Protein AF-A0A7K2NWV7-F1 (afdb_monomer)

Nearest PDB structures (foldseek):
  6o35-assembly1_A  TM=7.165E-01  e=3.908E+00  synthetic construct
  6o35-assembly1_C-2  TM=7.128E-01  e=7.213E+00  synthetic construct
  6o35-assembly1_B-2  TM=7.116E-01  e=9.472E+00  synthetic construct

pLDDT: mean 84.55, std 6.67, range [58.84, 93.69]

Secondary structure (DSSP, 8-state):
--HHHHHHHHHHHHHHHT---HHHHHHHHHHHHHHHHHHHHHHHHHT--GGGGSPB-GGG-BSS---

Solvent-accessible surface area (backbone atoms only — not comparable to full-atom values): 4001 Å² total; per-residue (Å²): 84,36,68,60,55,53,50,49,57,52,50,52,51,41,58,75,68,63,82,56,55,72,78,48,51,52,50,49,54,53,50,52,53,54,47,50,55,52,52,49,56,50,25,68,76,68,73,48,54,58,74,72,54,45,53,74,62,64,96,76,37,50,78,54,86,84,131

Foldseek 3Di:
DPVLVVLVVVLVVCVVVVVDDPVRNVVSVVVSVVVVVVVVVVCVVVVNDPVNPWDQPDPVGTPDDDD

Structure (mmCIF, N/CA/C/O backbone):
data_AF-A0A7K2NWV7-F1
#
_entry.id   AF-A0A7K2NWV7-F1
#
loop_
_atom_site.group_PDB
_atom_site.id
_atom_site.type_symbol
_atom_site.label_atom_id
_atom_site.label_alt_id
_atom_site.label_comp_id
_atom_site.label_asym_id
_atom_site.label_entity_id
_atom_si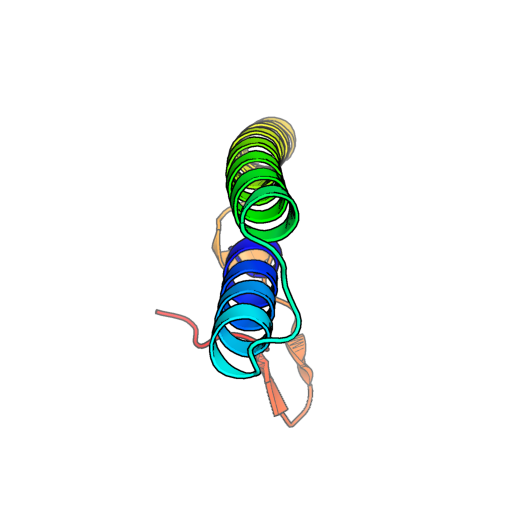te.label_seq_id
_atom_site.pdbx_PDB_ins_code
_atom_site.Cartn_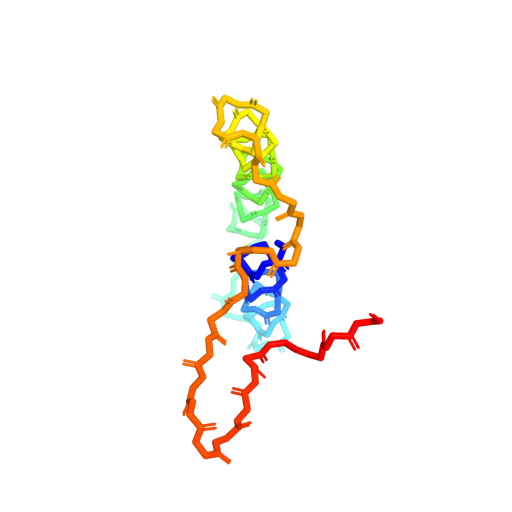x
_atom_site.Cartn_y
_atom_site.Cartn_z
_atom_site.occupancy
_atom_site.B_iso_or_equiv
_atom_site.auth_seq_id
_atom_site.auth_comp_id
_atom_site.auth_asym_id
_atom_site.auth_atom_id
_atom_site.pdbx_PDB_model_num
ATOM 1 N N . GLU A 1 1 ? -4.793 -3.382 5.882 1.00 70.62 1 GLU A N 1
ATOM 2 C CA . GLU A 1 1 ? -4.008 -4.028 4.828 1.00 70.62 1 GLU A CA 1
ATOM 3 C C . GLU A 1 1 ? -4.769 -4.128 3.506 1.00 70.62 1 GLU A C 1
ATOM 5 O O . GLU A 1 1 ? -4.706 -5.135 2.826 1.00 70.62 1 GLU A O 1
ATOM 10 N N . LEU A 1 2 ? -5.489 -3.070 3.119 1.00 75.12 2 LEU A N 1
ATOM 11 C CA . LEU A 1 2 ? -6.179 -3.008 1.828 1.00 75.12 2 LEU A CA 1
ATOM 12 C C . LEU A 1 2 ? -5.375 -2.247 0.787 1.00 75.12 2 LEU A C 1
ATOM 14 O O . LEU A 1 2 ? -5.209 -2.705 -0.339 1.00 75.12 2 LEU A O 1
ATOM 18 N N . LEU A 1 3 ? -4.893 -1.068 1.176 1.00 74.69 3 LEU A N 1
ATOM 19 C CA . LEU A 1 3 ? -4.248 -0.157 0.247 1.00 74.69 3 LEU A CA 1
ATOM 20 C C . LEU A 1 3 ? -2.965 -0.768 -0.330 1.00 74.69 3 LEU A C 1
ATOM 22 O O . LEU A 1 3 ? -2.770 -0.703 -1.537 1.00 74.69 3 LEU A O 1
ATOM 26 N N . ARG A 1 4 ? -2.142 -1.426 0.501 1.00 79.00 4 ARG A N 1
ATOM 27 C CA . ARG A 1 4 ? -0.929 -2.117 0.038 1.00 79.00 4 ARG A CA 1
ATOM 28 C C . ARG A 1 4 ? -1.275 -3.297 -0.876 1.00 79.00 4 ARG A C 1
ATOM 30 O O . ARG A 1 4 ? -0.796 -3.298 -2.001 1.00 79.00 4 ARG A O 1
ATOM 37 N N . GLN A 1 5 ? -2.168 -4.212 -0.483 1.00 81.25 5 GLN A N 1
ATOM 38 C CA . GLN A 1 5 ? -2.587 -5.326 -1.358 1.00 81.25 5 GLN A CA 1
ATOM 39 C C . GLN A 1 5 ? -3.144 -4.864 -2.716 1.00 81.25 5 GLN A C 1
ATOM 41 O O . GLN A 1 5 ? -2.837 -5.449 -3.756 1.00 81.25 5 GLN A O 1
ATOM 46 N N . LEU A 1 6 ? -3.960 -3.806 -2.732 1.00 84.00 6 LEU A N 1
ATOM 47 C CA . LEU A 1 6 ? -4.519 -3.271 -3.974 1.00 84.00 6 LEU A CA 1
ATOM 48 C C . LEU A 1 6 ? -3.434 -2.635 -4.850 1.00 84.00 6 LEU A C 1
ATOM 50 O O . LEU A 1 6 ? -3.422 -2.856 -6.061 1.00 84.00 6 LEU A O 1
ATOM 54 N N . MET A 1 7 ? -2.512 -1.883 -4.247 1.00 84.56 7 MET A N 1
ATOM 55 C CA . MET A 1 7 ? -1.398 -1.269 -4.970 1.00 84.56 7 MET A CA 1
ATOM 56 C C . MET A 1 7 ? -0.392 -2.311 -5.474 1.00 84.56 7 MET A C 1
ATOM 58 O O . MET A 1 7 ? 0.059 -2.190 -6.608 1.00 84.56 7 MET A O 1
ATOM 62 N N . GLU A 1 8 ? -0.111 -3.373 -4.716 1.00 85.00 8 GLU A N 1
ATOM 63 C CA . GLU A 1 8 ? 0.698 -4.514 -5.173 1.00 85.00 8 GLU A CA 1
ATOM 64 C C . GLU A 1 8 ? 0.059 -5.202 -6.374 1.00 85.00 8 GLU A C 1
ATOM 66 O O . GLU A 1 8 ? 0.704 -5.408 -7.399 1.00 85.00 8 GLU A O 1
ATOM 71 N N . ARG A 1 9 ? -1.242 -5.499 -6.301 1.00 87.25 9 ARG A N 1
ATOM 72 C CA . ARG A 1 9 ? -1.959 -6.127 -7.416 1.00 87.25 9 ARG A CA 1
ATOM 73 C C . ARG A 1 9 ? -2.020 -5.224 -8.650 1.00 87.25 9 ARG A C 1
ATOM 75 O O . ARG A 1 9 ? -2.036 -5.714 -9.779 1.00 87.25 9 ARG A O 1
ATOM 82 N N . GLN A 1 10 ? -2.069 -3.908 -8.448 1.00 85.88 10 GLN A N 1
ATOM 83 C CA . GLN A 1 10 ? -1.990 -2.925 -9.523 1.00 85.88 10 GLN A CA 1
ATOM 84 C C . GLN A 1 10 ? -0.599 -2.872 -10.160 1.00 85.88 10 GLN A C 1
ATOM 86 O O . GLN A 1 10 ? -0.506 -2.783 -11.382 1.00 85.88 10 GLN A O 1
ATOM 91 N N . ALA A 1 11 ? 0.452 -2.913 -9.342 1.00 87.06 11 ALA A N 1
ATOM 92 C CA . ALA A 1 11 ? 1.839 -2.923 -9.782 1.00 87.06 11 ALA A CA 1
ATOM 93 C C . ALA A 1 11 ? 2.152 -4.179 -10.600 1.00 87.06 11 ALA A C 1
ATOM 95 O O . ALA A 1 11 ? 2.606 -4.054 -11.732 1.00 87.06 11 ALA A O 1
ATOM 96 N N . LEU A 1 12 ? 1.813 -5.362 -10.075 1.00 86.94 12 LEU A N 1
ATOM 97 C CA . LEU A 1 12 ? 2.015 -6.642 -10.761 1.00 86.94 12 LEU A CA 1
ATOM 98 C C . LEU A 1 12 ? 1.335 -6.668 -12.127 1.00 86.94 12 LEU A C 1
ATOM 100 O O . LEU A 1 12 ? 1.951 -7.042 -13.113 1.00 86.94 12 LEU A O 1
ATOM 104 N N . ARG A 1 13 ? 0.091 -6.185 -12.209 1.00 88.50 13 ARG A N 1
ATOM 105 C CA . ARG A 1 13 ? -0.623 -6.159 -13.486 1.00 88.50 13 ARG A CA 1
ATOM 106 C C . ARG A 1 13 ? 0.063 -5.281 -14.537 1.00 88.50 13 ARG A C 1
ATOM 108 O O . ARG A 1 13 ? 0.058 -5.641 -15.702 1.00 88.50 13 ARG A O 1
ATOM 115 N N . ARG A 1 14 ? 0.630 -4.141 -14.138 1.00 85.06 14 ARG A N 1
ATOM 116 C CA . ARG A 1 14 ? 1.365 -3.257 -15.057 1.00 85.06 14 ARG A CA 1
ATOM 117 C C . ARG A 1 14 ? 2.663 -3.895 -15.550 1.00 85.06 14 ARG A C 1
ATOM 119 O O . ARG A 1 14 ? 2.935 -3.910 -16.744 1.00 85.06 14 ARG A O 1
ATOM 126 N N . VAL A 1 15 ? 3.399 -4.524 -14.636 1.00 84.19 15 VAL A N 1
ATOM 127 C CA . VAL A 1 15 ? 4.576 -5.334 -14.985 1.00 84.19 15 VAL A CA 1
ATOM 128 C C . VAL A 1 15 ? 4.198 -6.430 -15.993 1.00 84.19 15 VAL A C 1
ATOM 130 O O . VAL A 1 15 ? 4.839 -6.550 -17.032 1.00 84.19 15 VAL A O 1
ATOM 133 N N . ASP A 1 16 ? 3.107 -7.163 -15.749 1.00 85.50 16 ASP A N 1
ATOM 134 C CA . ASP A 1 16 ? 2.615 -8.218 -16.650 1.00 85.50 16 ASP A CA 1
ATOM 135 C C . ASP A 1 16 ? 2.154 -7.681 -18.021 1.00 85.50 16 ASP A C 1
ATOM 137 O O . ASP A 1 16 ? 2.291 -8.362 -19.039 1.00 85.50 16 ASP A O 1
ATOM 141 N N . GLU A 1 17 ? 1.601 -6.465 -18.067 1.00 90.94 17 GLU A N 1
ATOM 142 C CA . GLU A 1 17 ? 1.205 -5.772 -19.302 1.00 90.94 17 GLU A CA 1
ATOM 143 C C . GLU A 1 17 ? 2.421 -5.244 -20.095 1.00 90.94 17 GLU A C 1
ATOM 145 O O . GLU A 1 17 ? 2.276 -4.884 -21.266 1.00 90.94 17 GLU A O 1
ATOM 150 N N . GLY A 1 18 ? 3.621 -5.242 -19.497 1.00 83.75 18 GLY A N 1
ATOM 151 C CA . GLY A 1 18 ? 4.866 -4.788 -20.120 1.00 83.75 18 GLY A CA 1
ATOM 152 C C . GLY A 1 18 ? 4.895 -3.283 -20.402 1.00 83.75 18 GLY A C 1
ATOM 153 O O . GLY A 1 18 ? 5.624 -2.837 -21.289 1.00 83.75 18 GLY A O 1
ATOM 154 N N . ASP A 1 19 ? 4.079 -2.498 -19.690 1.00 83.75 19 ASP A N 1
ATOM 155 C CA . ASP A 1 19 ? 3.920 -1.052 -19.897 1.00 83.75 19 ASP A CA 1
ATOM 156 C C . ASP A 1 19 ? 4.922 -0.200 -19.090 1.00 83.75 19 ASP A C 1
ATOM 158 O O . ASP A 1 19 ? 4.862 1.035 -19.124 1.00 83.75 19 ASP A O 1
ATOM 162 N N . LEU A 1 20 ? 5.866 -0.850 -18.399 1.00 87.44 20 LEU A N 1
ATOM 163 C CA . LEU A 1 20 ? 6.863 -0.234 -17.526 1.00 87.44 20 LEU A CA 1
ATOM 164 C C . LEU A 1 20 ? 8.294 -0.477 -18.026 1.00 87.44 20 LEU A C 1
ATOM 166 O O . LEU A 1 20 ? 8.654 -1.572 -18.445 1.00 87.44 20 LEU A O 1
ATOM 170 N N . SER A 1 21 ? 9.138 0.550 -17.937 1.00 91.44 21 SER A N 1
ATOM 171 C CA . SER A 1 21 ? 10.595 0.405 -17.999 1.00 91.44 21 SER A CA 1
ATOM 172 C C . SER A 1 21 ? 11.151 -0.118 -16.668 1.00 91.44 21 SER A C 1
ATOM 174 O O . SER A 1 21 ? 10.536 0.105 -15.626 1.00 91.44 21 SER A O 1
ATOM 176 N N . GLU A 1 22 ? 12.371 -0.668 -16.657 1.00 89.25 22 GLU A N 1
ATOM 177 C CA . GLU A 1 22 ? 13.066 -1.082 -15.416 1.00 89.25 22 GLU A CA 1
ATOM 178 C C . GLU A 1 22 ? 13.071 0.036 -14.348 1.00 89.25 22 GLU A C 1
ATOM 180 O O . GLU A 1 22 ? 12.642 -0.176 -13.215 1.00 89.25 22 GLU A O 1
ATOM 185 N N . ASP A 1 23 ? 13.406 1.276 -14.728 1.00 92.38 23 ASP A N 1
ATOM 186 C CA . ASP A 1 23 ? 13.381 2.440 -13.819 1.00 92.38 23 ASP A CA 1
ATOM 187 C C . ASP A 1 23 ? 11.984 2.778 -13.252 1.00 92.38 23 ASP A C 1
ATOM 189 O O . ASP A 1 23 ? 11.844 3.531 -12.278 1.00 92.38 23 ASP A O 1
ATOM 193 N N . GLN A 1 24 ? 10.910 2.352 -13.923 1.00 91.19 24 GLN A N 1
ATOM 194 C CA . GLN A 1 24 ? 9.537 2.523 -13.443 1.00 91.19 24 GLN A CA 1
ATOM 195 C C . GLN A 1 24 ? 9.169 1.400 -12.475 1.00 91.19 24 GLN A C 1
ATOM 197 O O . GLN A 1 24 ? 8.559 1.693 -11.445 1.00 91.19 24 GLN A O 1
ATOM 202 N N . GLU A 1 25 ? 9.575 0.163 -12.759 1.00 89.31 25 GLU A N 1
ATOM 203 C CA . GLU A 1 25 ? 9.396 -0.978 -11.858 1.00 89.31 25 GLU A CA 1
ATOM 204 C C . GLU A 1 25 ? 10.107 -0.750 -10.521 1.00 89.31 25 GLU A C 1
ATOM 206 O O . GLU A 1 25 ? 9.485 -0.862 -9.462 1.00 89.31 25 GLU A O 1
ATOM 211 N N . GLU A 1 26 ? 11.371 -0.320 -10.555 1.00 90.62 26 GLU A N 1
ATOM 212 C CA . GLU A 1 26 ? 12.160 -0.066 -9.345 1.00 90.62 26 GLU A CA 1
ATOM 213 C C . GLU A 1 26 ? 11.530 1.042 -8.481 1.00 90.62 26 GLU A C 1
ATOM 215 O O . GLU A 1 26 ? 11.376 0.901 -7.263 1.00 90.62 26 GLU A O 1
ATOM 220 N N . ARG A 1 27 ? 11.055 2.125 -9.113 1.00 92.56 27 ARG A N 1
ATOM 221 C CA . ARG A 1 27 ? 10.322 3.199 -8.419 1.00 92.56 27 ARG A CA 1
ATOM 222 C C . ARG A 1 27 ? 9.030 2.720 -7.784 1.00 92.56 27 ARG A C 1
ATOM 224 O O . ARG A 1 27 ? 8.688 3.186 -6.694 1.00 92.56 27 ARG A O 1
ATOM 231 N N . ILE A 1 28 ? 8.285 1.858 -8.469 1.00 90.56 28 ILE A N 1
ATOM 232 C CA . ILE A 1 28 ? 7.049 1.292 -7.931 1.00 90.56 28 ILE A CA 1
ATOM 233 C C . ILE A 1 28 ? 7.380 0.442 -6.705 1.00 90.56 28 ILE A C 1
ATOM 235 O O . ILE A 1 28 ? 6.754 0.643 -5.667 1.00 90.56 28 ILE A O 1
ATOM 239 N N . GLY A 1 29 ? 8.408 -0.408 -6.782 1.00 89.12 29 GLY A N 1
ATOM 240 C CA . GLY A 1 29 ? 8.895 -1.192 -5.646 1.00 89.12 29 GLY A CA 1
ATOM 241 C C . GLY A 1 29 ? 9.238 -0.318 -4.437 1.00 89.12 29 GLY A C 1
ATOM 242 O O . GLY A 1 29 ? 8.688 -0.517 -3.353 1.00 89.12 29 GLY A O 1
ATOM 243 N N . LEU A 1 30 ? 10.055 0.722 -4.633 1.00 93.69 30 LEU A N 1
ATOM 244 C CA . LEU A 1 30 ? 10.415 1.664 -3.566 1.00 93.69 30 LEU A CA 1
ATOM 245 C C . LEU A 1 30 ? 9.187 2.372 -2.975 1.00 93.69 30 LEU A C 1
ATOM 247 O O . LEU A 1 30 ? 9.080 2.548 -1.761 1.00 93.69 30 LEU A O 1
ATOM 251 N N . THR A 1 31 ? 8.244 2.774 -3.825 1.00 90.81 31 THR A N 1
ATOM 252 C CA . THR A 1 31 ? 7.018 3.448 -3.380 1.00 90.81 31 THR A CA 1
ATOM 253 C C . THR A 1 31 ? 6.144 2.516 -2.544 1.00 90.81 31 THR A C 1
ATOM 255 O O . THR A 1 31 ? 5.574 2.960 -1.550 1.00 90.81 31 THR A O 1
ATOM 258 N N . LEU A 1 32 ? 6.053 1.232 -2.907 1.00 88.69 32 LEU A N 1
ATOM 259 C CA . LEU A 1 32 ? 5.311 0.228 -2.142 1.00 88.69 32 LEU A CA 1
ATOM 260 C C . LEU A 1 32 ? 5.941 -0.022 -0.765 1.00 88.69 32 LEU A C 1
ATOM 262 O O . LEU A 1 32 ? 5.205 -0.119 0.214 1.00 88.69 32 LEU A O 1
ATOM 266 N N . MET A 1 33 ? 7.275 -0.043 -0.669 1.00 89.12 33 MET A N 1
ATOM 267 C CA . MET A 1 33 ? 7.978 -0.150 0.617 1.00 89.12 33 MET A CA 1
ATOM 268 C C . MET A 1 33 ? 7.686 1.054 1.522 1.00 89.12 33 MET A C 1
ATOM 270 O O . MET A 1 33 ? 7.270 0.890 2.664 1.00 89.12 33 MET A O 1
ATOM 274 N N . LEU A 1 34 ? 7.818 2.274 0.987 1.00 92.06 34 LEU A N 1
ATOM 275 C CA .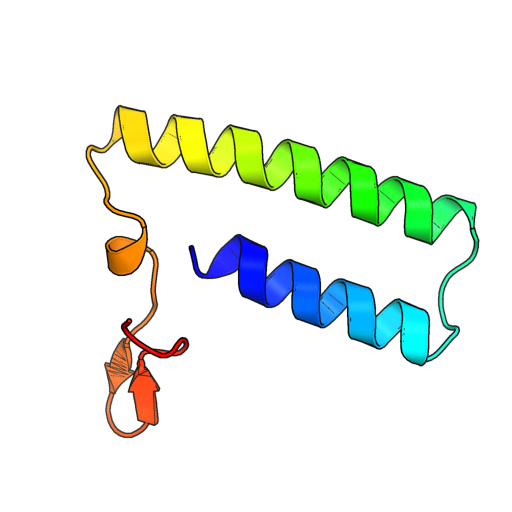 LEU A 1 34 ? 7.506 3.497 1.735 1.00 92.06 34 LEU A CA 1
ATOM 276 C C . LEU A 1 34 ? 6.036 3.551 2.160 1.00 92.06 34 LEU A C 1
ATOM 278 O O . LEU A 1 34 ? 5.715 4.051 3.238 1.00 92.06 34 LEU A O 1
ATOM 282 N N . LEU A 1 35 ? 5.132 3.066 1.310 1.00 89.06 35 LEU A N 1
ATOM 283 C CA . LEU A 1 35 ? 3.718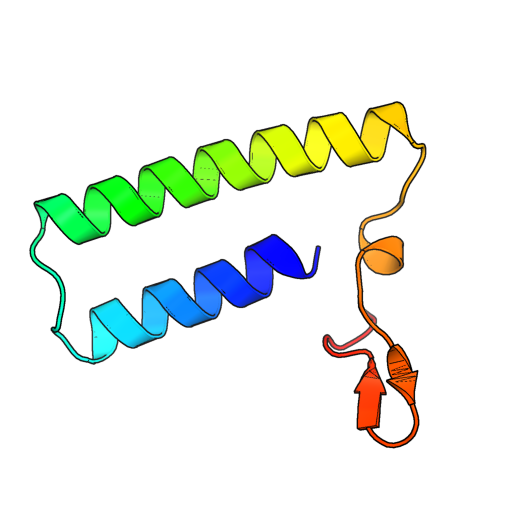 2.979 1.639 1.00 89.06 35 LEU A CA 1
ATOM 284 C C . LEU A 1 35 ? 3.489 2.044 2.832 1.00 89.06 35 LEU A C 1
ATOM 286 O O . LEU A 1 35 ? 2.743 2.422 3.732 1.00 89.06 35 LEU A O 1
ATOM 290 N N . ASP A 1 36 ? 4.118 0.867 2.863 1.00 86.44 36 ASP A N 1
ATOM 291 C CA . ASP A 1 36 ? 3.981 -0.078 3.978 1.00 86.44 36 ASP A CA 1
ATOM 292 C C . ASP A 1 36 ? 4.454 0.530 5.309 1.00 86.44 36 ASP A C 1
ATOM 294 O O . ASP A 1 36 ? 3.718 0.499 6.301 1.00 86.44 36 ASP A O 1
ATOM 298 N N . ASP A 1 37 ? 5.604 1.207 5.304 1.00 90.25 37 ASP A N 1
ATOM 299 C CA . ASP A 1 37 ? 6.125 1.918 6.478 1.00 90.25 37 ASP A CA 1
ATOM 300 C C . ASP A 1 37 ? 5.117 2.955 6.998 1.00 90.25 37 ASP A C 1
ATOM 302 O O . ASP A 1 37 ? 4.770 2.980 8.182 1.00 90.25 37 ASP A O 1
ATOM 306 N N . ARG A 1 38 ? 4.565 3.787 6.104 1.00 89.38 38 ARG A N 1
ATOM 307 C CA . ARG A 1 38 ? 3.569 4.807 6.479 1.00 89.38 38 ARG A CA 1
ATOM 308 C C . ARG A 1 38 ? 2.261 4.208 6.967 1.00 89.38 38 ARG A C 1
ATOM 310 O O . ARG A 1 38 ? 1.644 4.755 7.881 1.00 89.38 38 ARG A O 1
ATOM 317 N N . MET A 1 39 ? 1.825 3.101 6.376 1.00 86.50 39 MET A N 1
ATOM 318 C CA . MET A 1 39 ? 0.633 2.390 6.829 1.00 86.50 39 MET A CA 1
ATOM 319 C C . MET A 1 39 ? 0.849 1.787 8.218 1.00 86.50 39 MET A C 1
ATOM 321 O O . MET A 1 39 ? -0.076 1.794 9.029 1.00 86.50 39 MET A O 1
ATOM 325 N N . THR A 1 40 ? 2.054 1.307 8.529 1.00 87.88 40 THR A N 1
ATOM 326 C CA . THR A 1 40 ? 2.445 0.879 9.882 1.00 87.88 40 THR A CA 1
ATOM 327 C C . THR A 1 40 ? 2.381 2.038 10.871 1.00 87.88 40 THR A C 1
ATOM 329 O O . THR A 1 40 ? 1.629 1.954 11.838 1.00 87.88 40 THR A O 1
ATOM 332 N N . GLU A 1 41 ? 3.034 3.166 10.573 1.00 90.06 41 GLU A N 1
ATOM 333 C CA . GLU A 1 41 ? 2.987 4.365 11.426 1.00 90.06 41 GLU A CA 1
ATOM 334 C C . GLU A 1 41 ? 1.550 4.841 11.697 1.00 90.06 41 GLU A C 1
ATOM 336 O O . GLU A 1 41 ? 1.211 5.253 12.809 1.00 90.06 41 GLU A O 1
ATOM 341 N N . LEU A 1 42 ? 0.694 4.815 10.670 1.00 88.31 42 LEU A N 1
ATOM 342 C CA . LEU A 1 42 ? -0.692 5.255 10.774 1.00 88.31 42 LEU A CA 1
ATOM 343 C C . LEU A 1 42 ? -1.523 4.275 11.612 1.00 88.31 42 LEU A C 1
ATOM 345 O O . LEU A 1 42 ? -2.290 4.713 12.469 1.00 88.31 42 LEU A O 1
ATOM 349 N N . ARG A 1 43 ? -1.340 2.963 11.426 1.00 88.19 43 ARG A N 1
ATOM 350 C CA . ARG A 1 43 ? -1.976 1.942 12.274 1.00 88.19 43 ARG A CA 1
ATOM 351 C C . ARG A 1 43 ? -1.616 2.136 13.739 1.00 88.19 43 ARG A C 1
ATOM 353 O O . ARG A 1 43 ? -2.521 2.231 14.564 1.00 88.19 43 ARG A O 1
ATOM 360 N N . ASP A 1 44 ? -0.330 2.291 14.035 1.00 90.44 44 ASP A N 1
ATOM 361 C CA . ASP A 1 44 ? 0.168 2.452 15.401 1.00 90.44 44 ASP A CA 1
ATOM 362 C C . ASP A 1 44 ? -0.359 3.735 16.049 1.00 90.44 44 ASP A C 1
ATOM 364 O O . ASP A 1 44 ? -0.805 3.729 17.197 1.00 90.44 44 ASP A O 1
ATOM 368 N N . ARG A 1 45 ? -0.374 4.844 15.298 1.00 91.88 45 ARG A N 1
ATOM 369 C CA . ARG A 1 45 ? -0.857 6.139 15.797 1.00 91.88 45 ARG A CA 1
ATOM 370 C C . ARG A 1 45 ? -2.343 6.128 16.143 1.00 91.88 45 ARG A C 1
ATOM 372 O O . ARG A 1 45 ? -2.743 6.805 17.088 1.00 91.88 45 ARG A O 1
ATOM 379 N N . TYR A 1 46 ? -3.156 5.424 15.360 1.00 89.25 46 TYR A N 1
ATOM 380 C CA . TYR A 1 46 ? -4.614 5.433 15.499 1.00 89.25 46 TYR A CA 1
ATOM 381 C C . TYR A 1 46 ? -5.176 4.156 16.140 1.00 89.25 46 TYR A C 1
ATOM 383 O O . TYR A 1 46 ? -6.392 4.041 16.278 1.00 89.25 46 TYR A O 1
ATOM 391 N N . GLY A 1 47 ? -4.318 3.216 16.551 1.00 87.75 47 GLY A N 1
ATOM 392 C CA . GLY A 1 47 ? -4.731 1.938 17.136 1.00 87.75 47 GLY A CA 1
ATOM 393 C C . GLY A 1 47 ? -5.545 1.069 16.174 1.00 87.75 47 GLY A C 1
ATOM 394 O O . GLY A 1 47 ? -6.419 0.326 16.614 1.00 87.75 47 GLY A O 1
ATOM 395 N N . LEU A 1 48 ? -5.304 1.199 14.866 1.00 86.81 48 LEU A N 1
ATOM 396 C CA . LEU A 1 48 ? -6.046 0.478 13.834 1.00 86.81 48 LEU A CA 1
ATOM 397 C C . LEU A 1 48 ? -5.416 -0.886 13.585 1.00 86.81 48 LEU A C 1
ATOM 399 O O . LEU A 1 48 ? -4.202 -1.006 13.404 1.00 86.81 48 LEU A O 1
ATOM 403 N N . ARG A 1 49 ? -6.254 -1.911 13.484 1.00 81.94 49 ARG A N 1
ATOM 404 C CA . ARG A 1 49 ? -5.826 -3.240 13.059 1.00 81.94 49 ARG A CA 1
ATOM 405 C C . ARG A 1 49 ? -5.745 -3.308 11.534 1.00 81.94 49 ARG A C 1
ATOM 407 O O . ARG A 1 49 ? -6.407 -2.534 10.834 1.00 81.94 49 ARG A O 1
ATOM 414 N N . PRO A 1 50 ? -4.965 -4.247 10.977 1.00 76.81 50 PRO A N 1
ATOM 415 C CA . PRO A 1 50 ? -4.929 -4.500 9.540 1.00 76.81 50 PRO A CA 1
ATOM 416 C C . PRO A 1 50 ? -6.321 -4.642 8.906 1.00 76.81 50 PRO A C 1
ATOM 418 O O . PRO A 1 50 ? -6.542 -4.102 7.817 1.00 76.81 50 PRO A O 1
ATOM 421 N N . GLU A 1 51 ? -7.248 -5.312 9.588 1.00 77.38 51 GLU A N 1
ATOM 422 C CA . GLU A 1 51 ? -8.624 -5.538 9.126 1.00 77.38 51 GLU A CA 1
ATOM 423 C C . GLU A 1 51 ? -9.454 -4.247 9.038 1.00 77.38 51 GLU A C 1
ATOM 425 O O . GLU A 1 51 ? -10.311 -4.129 8.162 1.00 77.38 51 GLU A O 1
ATOM 430 N N . ASP A 1 52 ? -9.178 -3.265 9.904 1.00 80.19 52 ASP A N 1
ATOM 431 C CA . ASP A 1 52 ? -9.938 -2.008 9.996 1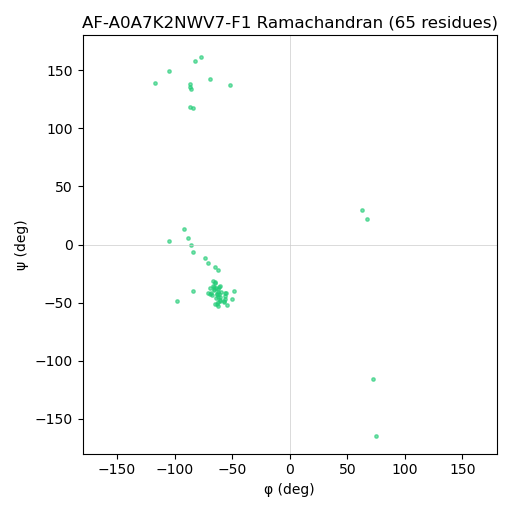.00 80.19 52 ASP A CA 1
ATOM 432 C C . ASP A 1 52 ? -9.682 -1.086 8.790 1.00 80.19 52 ASP A C 1
ATOM 434 O O . ASP A 1 52 ? -10.431 -0.151 8.522 1.00 80.19 52 ASP A O 1
ATOM 438 N N . LEU A 1 53 ? -8.624 -1.364 8.027 1.00 79.12 53 LEU A N 1
ATOM 439 C CA . LEU A 1 53 ? -8.277 -0.638 6.807 1.00 79.12 53 LEU A CA 1
ATOM 440 C C . LEU A 1 53 ? -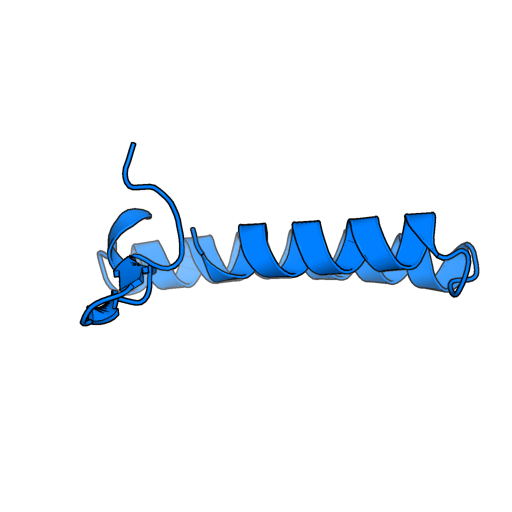9.000 -1.177 5.564 1.00 79.12 53 LEU A C 1
ATOM 442 O O . LEU A 1 53 ? -8.746 -0.686 4.466 1.00 79.12 53 LEU A O 1
ATOM 446 N N . ASN A 1 54 ? -9.823 -2.216 5.701 1.00 78.56 54 ASN A N 1
ATOM 447 C CA . ASN A 1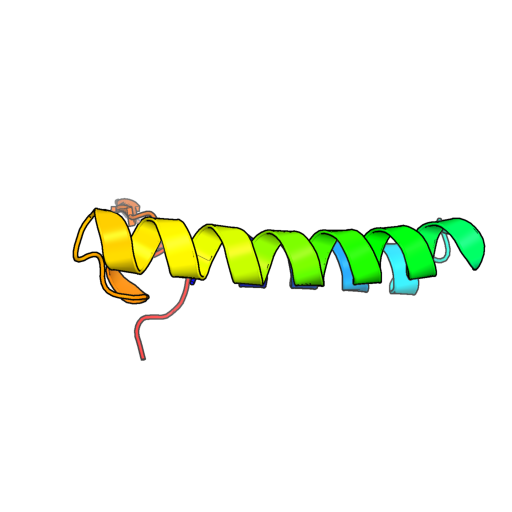 54 ? -10.578 -2.794 4.598 1.00 78.56 54 ASN A CA 1
ATOM 448 C C . ASN A 1 54 ? -11.909 -2.053 4.400 1.00 78.56 54 ASN A C 1
ATOM 450 O O . ASN A 1 54 ? -12.602 -1.730 5.361 1.00 78.56 54 ASN A O 1
ATOM 454 N N . LEU A 1 55 ? -12.274 -1.793 3.146 1.00 78.94 55 LEU A N 1
ATOM 455 C CA . LEU A 1 55 ? -13.514 -1.105 2.797 1.00 78.94 55 LEU A CA 1
ATOM 456 C C . LEU A 1 55 ? -14.657 -2.115 2.712 1.00 78.94 55 LEU A C 1
ATOM 458 O O . LEU A 1 55 ? -14.519 -3.158 2.075 1.00 78.94 55 LEU A O 1
ATOM 462 N N . ASP A 1 56 ? -15.793 -1.780 3.318 1.00 79.81 56 ASP A N 1
ATOM 463 C CA . ASP A 1 56 ? -17.047 -2.501 3.119 1.00 79.81 56 ASP A CA 1
ATOM 464 C C . ASP A 1 56 ? -17.774 -1.931 1.895 1.00 79.81 56 ASP A C 1
ATOM 466 O O . ASP A 1 56 ? -18.121 -0.749 1.860 1.00 79.81 56 ASP A O 1
ATOM 470 N N . LEU A 1 57 ? -17.980 -2.763 0.875 1.00 82.88 57 LEU A N 1
ATOM 471 C CA . LEU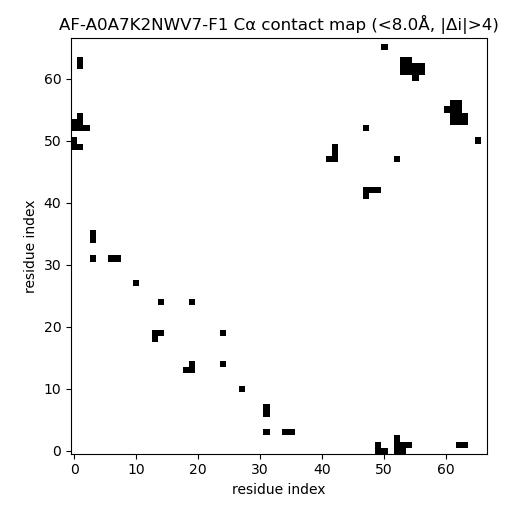 A 1 57 ? -18.659 -2.391 -0.365 1.00 82.88 57 LEU A CA 1
ATOM 472 C C . LEU A 1 57 ? -20.170 -2.680 -0.307 1.00 82.88 57 LEU A C 1
ATOM 474 O O . LEU A 1 57 ? -20.841 -2.679 -1.341 1.00 82.88 57 LEU A O 1
ATOM 478 N N . GLY A 1 58 ? -20.717 -2.959 0.880 1.00 83.25 58 GLY A N 1
ATOM 479 C CA . GLY A 1 58 ? -22.130 -3.242 1.101 1.00 83.25 58 GLY A CA 1
ATOM 480 C C . GLY A 1 58 ? -22.517 -4.623 0.558 1.00 83.25 58 GLY A C 1
ATOM 481 O O . GLY A 1 58 ? -22.023 -5.630 1.061 1.00 83.25 58 GLY A O 1
ATOM 482 N N . PRO A 1 59 ? -23.393 -4.731 -0.460 1.00 85.62 59 PRO A N 1
ATOM 483 C CA . PRO A 1 59 ? -23.853 -6.027 -0.971 1.00 85.62 59 PRO A CA 1
ATOM 484 C C . PRO A 1 59 ? -22.749 -6.879 -1.618 1.00 85.62 59 PRO A C 1
ATOM 486 O O . PRO A 1 59 ? -22.922 -8.088 -1.746 1.00 85.62 59 PRO A O 1
ATOM 489 N N . LEU A 1 60 ? -21.623 -6.274 -2.015 1.00 84.19 60 LEU A N 1
ATOM 490 C CA . LEU A 1 60 ? -20.449 -6.993 -2.528 1.00 84.19 60 LEU A CA 1
ATOM 491 C C . LEU A 1 60 ? -19.530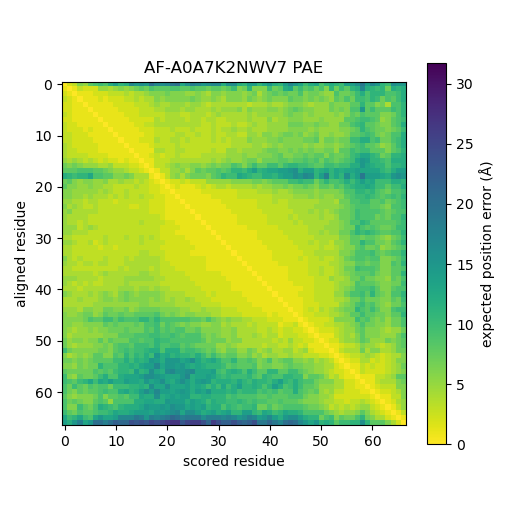 -7.508 -1.407 1.00 84.19 60 LEU A C 1
ATOM 493 O O . LEU A 1 60 ? -18.586 -8.245 -1.681 1.00 84.19 60 LEU A O 1
ATOM 497 N N . GLY A 1 61 ? -19.819 -7.148 -0.155 1.00 82.12 61 GLY A N 1
ATOM 498 C CA . GLY A 1 61 ? -19.004 -7.493 0.997 1.00 82.12 61 GLY A CA 1
ATOM 499 C C . GLY A 1 61 ? -17.714 -6.668 1.087 1.00 82.12 61 GLY A C 1
ATOM 500 O O . GLY A 1 61 ? -17.587 -5.616 0.457 1.00 82.12 61 GLY A O 1
ATOM 501 N N . PRO A 1 62 ? -16.751 -7.105 1.910 1.00 81.00 62 PRO A N 1
ATOM 502 C CA . PRO A 1 62 ? -15.483 -6.407 2.061 1.00 81.00 62 PRO A CA 1
ATOM 503 C C . PRO A 1 62 ? -14.634 -6.517 0.786 1.00 81.00 62 PRO A C 1
ATOM 505 O O . PRO A 1 62 ? -14.604 -7.564 0.143 1.00 81.00 62 PRO A O 1
ATOM 508 N N . LEU A 1 63 ? -13.919 -5.444 0.434 1.00 79.00 63 LEU A N 1
ATOM 509 C CA . LEU A 1 63 ? -13.095 -5.393 -0.780 1.00 79.00 63 LEU A CA 1
ATOM 510 C C . LEU A 1 63 ? -11.989 -6.463 -0.780 1.00 79.00 63 LEU A C 1
ATOM 512 O O . LEU A 1 63 ? -11.686 -7.032 -1.828 1.00 79.00 63 LEU A O 1
ATOM 516 N N . LEU A 1 64 ? -11.414 -6.760 0.389 1.00 75.06 64 LEU A N 1
ATOM 517 C CA . LEU A 1 64 ? -10.576 -7.943 0.592 1.00 75.06 64 LEU A CA 1
ATOM 518 C C . LEU A 1 64 ? -11.299 -9.030 1.389 1.00 75.06 64 LEU A C 1
ATOM 520 O O . LEU A 1 64 ? -12.076 -8.692 2.290 1.00 75.06 64 LEU A O 1
ATOM 524 N N . PRO A 1 65 ? -10.982 -10.316 1.146 1.00 72.00 65 PRO A N 1
ATOM 525 C CA . PRO A 1 65 ? -11.372 -11.400 2.040 1.00 72.00 65 PRO A CA 1
ATOM 526 C C . PRO A 1 65 ? -10.949 -11.078 3.481 1.00 72.00 65 PRO A C 1
ATOM 528 O O . PRO A 1 65 ? -9.852 -10.572 3.708 1.00 72.00 65 PRO A O 1
ATOM 531 N N . ARG A 1 66 ? -11.825 -11.345 4.454 1.00 64.69 66 ARG A N 1
ATOM 532 C CA . ARG A 1 66 ? -11.442 -11.349 5.872 1.00 64.69 66 ARG A CA 1
ATOM 533 C C . ARG A 1 66 ? -10.848 -12.731 6.153 1.00 64.69 66 ARG A C 1
ATOM 535 O O . ARG A 1 66 ? -11.557 -13.712 5.934 1.00 64.69 66 ARG A O 1
ATOM 542 N N . GLU A 1 67 ? -9.569 -12.790 6.522 1.00 58.84 67 GLU A N 1
ATOM 543 C CA . GLU A 1 67 ? -8.943 -14.015 7.053 1.00 58.84 67 GLU A CA 1
ATOM 544 C C . GLU A 1 67 ? -9.594 -14.437 8.376 1.00 58.84 67 GLU A C 1
ATOM 546 O O . GLU A 1 67 ? -9.984 -13.534 9.159 1.00 58.84 67 GLU A O 1
#

Mean predicted aligned error: 5.94 Å

Sequence (67 aa):
ELLRQLMERQALRRVDEGDLSEDQEERIGLTLMLLDDRMTELRDRYGLRPEDLNLDLGPLGPLLPRE

Radius of gyration: 14.09 Å; Cα contacts (8 Å, |Δi|>4): 39; chains: 1; bounding box: 37×20×37 Å